Protein AF-A0A3G6YJW6-F1 (afdb_monomer_lite)

pLDDT: mean 75.89, std 17.02, range [44.5, 97.06]

Organism: Acinetobacter pittii (NCBI:txid48296)

Structure (mmCIF, N/CA/C/O backbone):
data_AF-A0A3G6YJW6-F1
#
_entry.id   AF-A0A3G6YJW6-F1
#
loop_
_atom_site.group_PDB
_atom_site.id
_atom_site.type_symbol
_atom_site.label_atom_id
_atom_site.label_alt_id
_atom_site.label_comp_id
_atom_site.label_asym_id
_atom_site.label_entity_id
_atom_site.label_seq_id
_atom_site.pdbx_PDB_ins_code
_atom_site.Cartn_x
_atom_site.Cartn_y
_atom_site.Cartn_z
_atom_site.occupancy
_atom_site.B_iso_or_equiv
_atom_site.auth_seq_id
_atom_site.auth_comp_id
_atom_site.auth_asym_id
_atom_site.auth_atom_id
_atom_site.pdbx_PDB_model_num
ATOM 1 N N . MET A 1 1 ? -39.321 -7.193 75.229 1.00 44.50 1 MET A N 1
ATOM 2 C CA . MET A 1 1 ? -39.082 -7.477 73.798 1.00 44.50 1 MET A CA 1
ATOM 3 C C . MET A 1 1 ? -37.662 -7.029 73.478 1.00 44.50 1 MET A C 1
ATOM 5 O O . MET A 1 1 ? -37.412 -5.836 73.408 1.00 44.50 1 MET A O 1
ATOM 9 N N . SER A 1 2 ? -36.712 -7.964 73.453 1.00 46.03 2 SER A N 1
ATOM 10 C CA . SER A 1 2 ? -35.284 -7.707 73.219 1.00 46.03 2 SER A CA 1
ATOM 11 C C . SER A 1 2 ? -34.993 -7.721 71.720 1.00 46.03 2 SER A C 1
ATOM 13 O O . SER A 1 2 ? -35.229 -8.730 71.058 1.00 46.03 2 SER A O 1
ATOM 15 N N . VAL A 1 3 ? -34.510 -6.601 71.187 1.00 55.34 3 VAL A N 1
ATOM 16 C CA . VAL A 1 3 ? -34.155 -6.445 69.770 1.00 55.34 3 VAL A CA 1
ATOM 17 C C . VAL A 1 3 ? -32.849 -7.200 69.498 1.00 55.34 3 VAL A C 1
ATOM 19 O O . VAL A 1 3 ? -31.817 -6.881 70.084 1.00 55.34 3 VAL A O 1
ATOM 22 N N . MET A 1 4 ? -32.900 -8.216 68.634 1.00 62.00 4 MET A N 1
ATOM 23 C CA . MET A 1 4 ? -31.716 -8.886 68.081 1.00 62.00 4 MET A CA 1
ATOM 24 C C . MET A 1 4 ? -31.059 -7.989 67.016 1.00 62.00 4 MET A C 1
ATOM 26 O O . MET A 1 4 ? -31.781 -7.440 66.182 1.00 62.00 4 MET A O 1
ATOM 30 N N . PRO A 1 5 ? -29.723 -7.843 66.987 1.00 54.84 5 PRO A N 1
ATOM 31 C CA . PRO A 1 5 ? -29.039 -7.192 65.878 1.00 54.84 5 PRO A CA 1
ATOM 32 C C . PRO A 1 5 ? -28.892 -8.163 64.695 1.00 54.84 5 PRO A C 1
ATOM 34 O O . PRO A 1 5 ? -28.384 -9.272 64.849 1.00 54.84 5 PRO A O 1
ATOM 37 N N . ASP A 1 6 ? -29.331 -7.730 63.513 1.00 53.41 6 ASP A N 1
ATOM 38 C CA . ASP A 1 6 ? -29.153 -8.437 62.240 1.00 53.41 6 ASP A CA 1
ATOM 39 C C . ASP A 1 6 ? -27.668 -8.432 61.830 1.00 53.41 6 ASP A C 1
ATOM 41 O O . ASP A 1 6 ? -27.065 -7.381 61.597 1.00 53.41 6 ASP A O 1
ATOM 45 N N . SER A 1 7 ? -27.062 -9.619 61.787 1.00 54.94 7 SER A N 1
ATOM 46 C CA . SER A 1 7 ? -25.638 -9.844 61.523 1.00 54.94 7 SER A CA 1
ATOM 47 C C . SER A 1 7 ? -25.376 -10.509 60.166 1.00 54.94 7 SER A C 1
ATOM 49 O O . SER A 1 7 ? -24.466 -11.325 60.032 1.00 54.94 7 SER A O 1
ATOM 51 N N . SER A 1 8 ? -26.124 -10.135 59.126 1.00 51.22 8 SER A N 1
ATOM 52 C CA . SER A 1 8 ? -25.979 -10.697 57.776 1.00 51.22 8 SER A CA 1
ATOM 53 C C . SER A 1 8 ? -25.440 -9.704 56.730 1.00 51.22 8 SER A C 1
ATOM 55 O O . SER A 1 8 ? -25.990 -9.542 55.644 1.00 51.22 8 SER A O 1
ATOM 57 N N . ARG A 1 9 ? -24.298 -9.051 57.002 1.00 47.25 9 ARG A N 1
ATOM 58 C CA . ARG A 1 9 ? -23.512 -8.403 55.931 1.00 47.25 9 ARG A CA 1
ATOM 59 C C . ARG A 1 9 ? -22.482 -9.401 55.393 1.00 47.25 9 ARG A C 1
ATOM 61 O O . ARG A 1 9 ? -21.596 -9.783 56.159 1.00 47.25 9 ARG A O 1
ATOM 68 N N . PRO A 1 10 ? -22.543 -9.822 54.117 1.00 46.69 10 PRO A N 1
ATOM 69 C CA . PRO A 1 10 ? -21.497 -10.661 53.550 1.00 46.69 10 PRO A CA 1
ATOM 70 C C . PRO A 1 10 ? -20.162 -9.908 53.614 1.00 46.69 10 PRO A C 1
ATOM 72 O O . PRO A 1 10 ? -20.019 -8.813 53.068 1.00 46.69 10 PRO A O 1
ATOM 75 N N . GLN A 1 11 ? -19.196 -10.490 54.325 1.00 53.59 11 GLN A N 1
ATOM 76 C CA . GLN A 1 11 ? -17.816 -10.021 54.371 1.00 53.59 11 GLN A CA 1
ATOM 77 C C . GLN A 1 11 ? -17.258 -10.044 52.944 1.00 53.59 11 GLN A C 1
ATOM 79 O O . GLN A 1 11 ? -17.019 -11.110 52.378 1.00 53.59 11 GLN A O 1
ATOM 84 N N . GLN A 1 12 ? -17.079 -8.868 52.339 1.00 50.78 12 GLN A N 1
ATOM 85 C CA . GLN A 1 12 ? -16.341 -8.738 51.087 1.00 50.78 12 GLN A CA 1
ATOM 86 C C . GLN A 1 12 ? -14.920 -9.247 51.322 1.00 50.78 12 GLN A C 1
ATOM 88 O O . GLN A 1 12 ? -14.143 -8.642 52.061 1.00 50.78 12 GLN A O 1
ATOM 93 N N . ALA A 1 13 ? -14.605 -10.390 50.711 1.00 46.00 13 ALA A N 1
ATOM 94 C CA . ALA A 1 13 ? -13.265 -10.943 50.707 1.00 46.00 13 ALA A CA 1
ATOM 95 C C . ALA A 1 13 ? -12.284 -9.857 50.230 1.00 46.00 13 ALA A C 1
ATOM 97 O O . ALA A 1 13 ? -12.548 -9.220 49.203 1.00 46.00 13 ALA A O 1
ATOM 98 N N . PRO A 1 14 ? -11.168 -9.615 50.941 1.00 50.38 14 PRO A N 1
ATOM 99 C CA . PRO A 1 14 ? -10.191 -8.636 50.504 1.00 50.38 14 PRO A CA 1
ATOM 100 C C . PRO A 1 14 ? -9.653 -9.093 49.149 1.00 50.38 14 PRO A C 1
ATOM 102 O O . PRO A 1 14 ? -8.955 -10.105 49.056 1.00 50.38 14 PRO A O 1
ATOM 105 N N . GLN A 1 15 ? -10.008 -8.374 48.081 1.00 59.12 15 GLN A N 1
ATOM 106 C CA . GLN A 1 15 ? -9.422 -8.611 46.770 1.00 59.12 15 GLN A CA 1
ATOM 107 C C . GLN A 1 15 ? -7.922 -8.358 46.886 1.00 59.12 15 GLN A C 1
ATOM 109 O O . GLN A 1 15 ? -7.455 -7.219 46.939 1.00 59.12 15 GLN A O 1
ATOM 114 N N . ARG A 1 16 ? -7.152 -9.443 46.959 1.00 52.16 16 ARG A N 1
ATOM 115 C CA . ARG A 1 16 ? -5.697 -9.408 46.909 1.00 52.16 16 ARG A CA 1
ATOM 116 C C . ARG A 1 16 ? -5.302 -8.999 45.496 1.00 52.16 16 ARG A C 1
ATOM 118 O O . ARG A 1 16 ? -5.101 -9.837 44.623 1.00 52.16 16 ARG A O 1
ATOM 125 N N . VAL A 1 17 ? -5.213 -7.691 45.275 1.00 53.44 17 VAL A N 1
ATOM 126 C CA . VAL A 1 17 ? -4.623 -7.113 44.070 1.00 53.44 17 VAL A CA 1
ATOM 127 C C . VAL A 1 17 ? -3.156 -7.532 44.057 1.00 53.44 17 VAL A C 1
ATOM 129 O O . VAL A 1 17 ? -2.327 -6.999 44.795 1.00 53.44 17 VAL A O 1
ATOM 132 N N . ILE A 1 18 ? -2.847 -8.551 43.259 1.00 50.69 18 ILE A N 1
ATOM 133 C CA . ILE A 1 18 ? -1.485 -9.023 43.023 1.00 50.69 18 ILE A CA 1
ATOM 134 C C . ILE A 1 18 ? -0.728 -7.857 42.372 1.00 50.69 18 ILE A C 1
ATOM 136 O O . ILE A 1 18 ? -0.975 -7.502 41.219 1.00 50.69 18 ILE A O 1
ATOM 140 N N . LYS A 1 19 ? 0.163 -7.218 43.139 1.00 49.41 19 LYS A N 1
ATOM 141 C CA . LYS A 1 19 ? 0.900 -6.005 42.739 1.00 49.41 19 LYS A CA 1
ATOM 142 C C . LYS A 1 19 ? 1.854 -6.203 41.554 1.00 49.41 19 LYS A C 1
ATOM 144 O O . LYS A 1 19 ? 2.361 -5.220 41.036 1.00 49.41 19 LYS A O 1
ATOM 149 N N . THR A 1 20 ? 2.037 -7.423 41.057 1.00 49.53 20 THR A N 1
ATOM 150 C CA . THR A 1 20 ? 2.885 -7.703 39.888 1.00 49.53 20 THR A CA 1
ATOM 151 C C . THR A 1 20 ? 2.304 -7.157 38.577 1.00 49.53 20 THR A C 1
ATOM 153 O O . THR A 1 20 ? 3.037 -6.975 37.615 1.00 49.53 20 THR A O 1
ATOM 156 N N . ARG A 1 21 ? 1.003 -6.824 38.520 1.00 52.44 21 ARG A N 1
ATOM 157 C CA . ARG A 1 21 ? 0.386 -6.214 37.324 1.00 52.44 21 ARG A CA 1
ATOM 158 C C . ARG A 1 21 ? 0.504 -4.684 37.258 1.00 52.44 21 ARG A C 1
ATOM 160 O O . ARG A 1 21 ? -0.003 -4.096 36.310 1.00 52.44 21 ARG A O 1
ATOM 167 N N . ARG A 1 22 ? 1.118 -4.036 38.259 1.00 50.81 22 ARG A N 1
ATOM 168 C CA . ARG A 1 22 ? 1.149 -2.564 38.388 1.00 50.81 22 ARG A CA 1
ATOM 169 C C . ARG A 1 22 ? 2.484 -1.916 38.011 1.00 50.81 22 ARG A C 1
ATOM 171 O O . ARG A 1 22 ? 2.497 -0.720 37.756 1.00 50.81 22 ARG A O 1
ATOM 178 N N . GLU A 1 23 ? 3.572 -2.676 37.908 1.00 48.72 23 GLU A N 1
ATOM 179 C CA . GLU A 1 23 ? 4.896 -2.121 37.570 1.00 48.72 23 GLU A CA 1
ATOM 180 C C . GLU A 1 23 ? 5.152 -1.990 36.060 1.00 48.72 23 GLU A C 1
ATOM 182 O O . GLU A 1 23 ? 6.037 -1.247 35.654 1.00 48.72 23 GLU A O 1
ATOM 187 N N . TYR A 1 24 ? 4.310 -2.589 35.212 1.00 49.78 24 TYR A N 1
ATOM 188 C CA . TYR A 1 24 ? 4.303 -2.296 33.770 1.00 49.78 24 TYR A CA 1
ATOM 189 C C . TYR A 1 24 ? 3.572 -0.980 33.433 1.00 49.78 24 TYR A C 1
ATOM 191 O O . TYR A 1 24 ? 3.652 -0.471 32.322 1.00 49.78 24 TYR A O 1
ATOM 199 N N . ASN A 1 25 ? 2.844 -0.421 34.405 1.00 53.78 25 ASN A N 1
ATOM 200 C CA . ASN A 1 25 ? 1.864 0.641 34.192 1.00 53.78 25 ASN A CA 1
ATOM 201 C C . ASN A 1 25 ? 2.425 2.060 34.362 1.00 53.78 25 ASN A C 1
ATOM 203 O O . ASN A 1 25 ? 1.661 3.008 34.255 1.00 53.78 25 ASN A O 1
ATOM 207 N N . ILE A 1 26 ? 3.713 2.226 34.673 1.00 54.09 26 ILE A N 1
ATOM 208 C CA . ILE A 1 26 ? 4.288 3.549 34.988 1.00 54.09 26 ILE A CA 1
ATOM 209 C C . ILE A 1 26 ? 4.956 4.180 33.754 1.00 54.09 26 ILE A C 1
ATOM 211 O O . ILE A 1 26 ? 4.941 5.393 33.611 1.00 54.09 26 ILE A O 1
ATOM 215 N N . TRP A 1 27 ? 5.438 3.370 32.805 1.00 49.31 27 TRP A N 1
ATOM 216 C CA . TRP A 1 27 ? 5.969 3.850 31.518 1.00 49.31 27 TRP A CA 1
ATOM 217 C C . TRP A 1 27 ? 4.892 4.046 30.435 1.00 49.31 27 TRP A C 1
ATOM 219 O O . TRP A 1 27 ? 5.184 4.584 29.375 1.00 49.31 27 TRP A O 1
ATOM 229 N N . VAL A 1 28 ? 3.657 3.604 30.702 1.00 52.34 28 VAL A N 1
ATOM 230 C CA . VAL A 1 28 ? 2.500 3.638 29.778 1.00 52.34 28 VAL A CA 1
ATOM 231 C C . VAL A 1 28 ? 1.429 4.640 30.249 1.00 52.34 28 VAL A C 1
ATOM 233 O O . VAL A 1 28 ? 0.395 4.801 29.619 1.00 52.34 28 VAL A O 1
ATOM 236 N N . ALA A 1 29 ? 1.651 5.337 31.366 1.00 48.03 29 ALA A N 1
ATOM 237 C CA . ALA A 1 29 ? 0.642 6.191 31.995 1.00 48.03 29 ALA A CA 1
ATOM 238 C C . ALA A 1 29 ? 0.876 7.691 31.770 1.00 48.03 29 ALA A C 1
ATOM 240 O O . ALA A 1 29 ? 0.790 8.468 32.717 1.00 48.03 29 ALA A O 1
ATOM 241 N N . ASP A 1 30 ? 1.110 8.096 30.520 1.00 51.25 30 ASP A N 1
ATOM 242 C CA . ASP A 1 30 ? 0.781 9.463 30.098 1.00 51.25 30 ASP A CA 1
ATOM 243 C C . ASP A 1 30 ? 0.217 9.476 28.665 1.00 51.25 30 ASP A C 1
ATOM 245 O O . ASP A 1 30 ? 0.833 9.904 27.692 1.00 51.25 30 ASP A O 1
ATOM 249 N N . GLU A 1 31 ? -0.983 8.909 28.538 1.00 52.81 31 GLU A N 1
ATOM 250 C CA . GLU A 1 31 ? -1.785 8.817 27.313 1.00 52.81 31 GLU A CA 1
ATOM 251 C C . GLU A 1 31 ? -2.645 10.087 27.202 1.00 52.81 31 GLU A C 1
ATOM 253 O O . GLU A 1 31 ? -3.855 10.101 27.460 1.00 52.81 31 GLU A O 1
ATOM 258 N N . SER A 1 32 ? -1.963 11.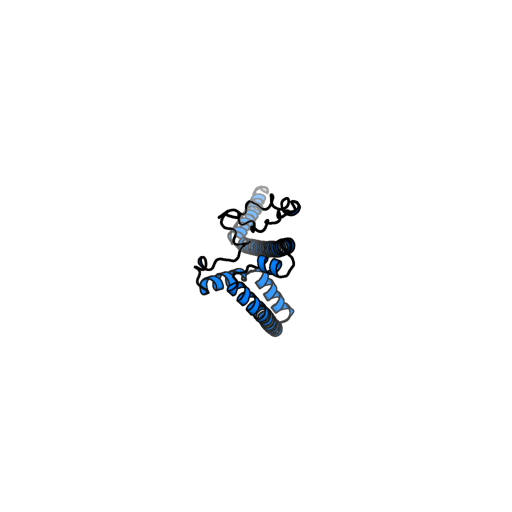212 26.975 1.00 49.50 32 SER A N 1
ATOM 259 C CA . SER A 1 32 ? -2.554 12.546 27.058 1.00 49.50 32 SER A CA 1
ATOM 260 C C . SER A 1 32 ? -3.626 12.796 25.978 1.00 49.50 32 SER A C 1
ATOM 262 O O . SER A 1 32 ? -3.372 12.970 24.792 1.00 49.50 32 SER A O 1
ATOM 264 N N . ILE A 1 33 ? -4.869 12.824 26.462 1.00 50.34 33 ILE A N 1
ATOM 265 C CA . ILE A 1 33 ? -6.030 13.641 26.063 1.00 50.34 33 ILE A C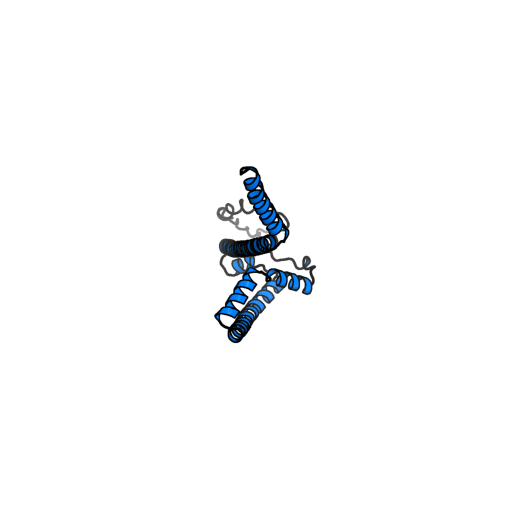A 1
ATOM 266 C C . ILE A 1 33 ? -6.662 13.457 24.663 1.00 50.34 33 ILE A C 1
ATOM 268 O O . ILE A 1 33 ? -7.852 13.738 24.581 1.00 50.34 33 ILE A O 1
ATOM 272 N N . GLU A 1 34 ? -6.026 12.907 23.620 1.00 51.72 34 GLU A N 1
ATOM 273 C CA . GLU A 1 34 ? -6.708 12.615 22.324 1.00 51.72 34 GLU A CA 1
ATOM 274 C C . GLU A 1 34 ? -6.139 11.406 21.545 1.00 51.72 34 GLU A C 1
ATOM 276 O O . GLU A 1 34 ? -6.128 11.388 20.314 1.00 51.72 34 GLU A O 1
ATOM 281 N N . ASP A 1 35 ? -5.657 10.368 22.231 1.00 57.53 35 ASP A N 1
ATOM 282 C CA . ASP A 1 35 ? -5.052 9.222 21.541 1.00 57.53 35 ASP A CA 1
ATOM 283 C C . ASP A 1 35 ? -6.104 8.281 20.906 1.00 57.53 35 ASP A C 1
ATOM 285 O O . ASP A 1 35 ? -6.603 7.328 21.517 1.00 57.53 35 ASP A O 1
ATOM 289 N N . TYR A 1 36 ? -6.478 8.580 19.657 1.00 53.53 36 TYR A N 1
ATOM 290 C CA . TYR A 1 36 ? -7.347 7.739 18.824 1.00 53.53 36 TYR A CA 1
ATOM 291 C C . TYR A 1 36 ? -6.615 6.554 18.176 1.00 53.53 36 TYR A C 1
ATOM 293 O O . TYR A 1 36 ? -7.278 5.727 17.556 1.00 53.53 36 TYR A O 1
ATOM 301 N N . ALA A 1 37 ? -5.291 6.430 18.329 1.00 54.31 37 ALA A N 1
ATOM 302 C CA . ALA A 1 37 ? -4.545 5.267 17.838 1.00 54.31 37 ALA A CA 1
ATOM 303 C C . ALA A 1 37 ? -4.700 4.054 18.777 1.00 54.31 37 ALA A C 1
ATOM 305 O O . ALA A 1 37 ? -4.563 2.900 18.369 1.00 54.31 37 ALA A O 1
ATOM 306 N N . LEU A 1 38 ? -5.035 4.295 20.052 1.00 55.41 38 LEU A N 1
ATOM 307 C CA . LEU A 1 38 ? -5.197 3.253 21.074 1.00 55.41 38 LEU A CA 1
ATOM 308 C C . LEU A 1 38 ? -6.658 2.986 21.476 1.00 55.41 38 LEU A C 1
ATOM 310 O O . LEU A 1 38 ? -6.923 2.026 22.208 1.00 55.41 38 LEU A O 1
ATOM 314 N N . ARG A 1 39 ? -7.620 3.780 20.984 1.00 62.97 39 ARG A N 1
ATOM 315 C CA . ARG A 1 39 ? -9.055 3.699 21.322 1.00 62.97 39 ARG A CA 1
ATOM 316 C C . ARG A 1 39 ? -9.928 3.585 20.071 1.00 62.97 39 ARG A C 1
ATOM 318 O O . ARG A 1 39 ? -9.525 3.971 18.985 1.00 62.97 39 ARG A O 1
ATOM 325 N N . TYR A 1 40 ? -11.149 3.072 20.229 1.00 59.47 40 TYR A N 1
ATOM 326 C CA . TYR A 1 40 ? -12.142 3.059 19.150 1.00 59.47 40 TYR A CA 1
ATOM 327 C C . TYR A 1 40 ? -12.417 4.487 18.660 1.00 59.47 40 TYR A C 1
ATOM 329 O O . TYR A 1 40 ? -12.637 5.383 19.481 1.00 59.47 40 TYR A O 1
ATOM 337 N N . ALA A 1 41 ? -12.442 4.701 17.343 1.00 61.28 41 ALA A N 1
ATOM 338 C CA . ALA A 1 41 ? -12.710 6.024 16.787 1.00 61.28 41 ALA A CA 1
ATOM 339 C C . ALA A 1 41 ? -14.155 6.452 17.132 1.00 61.28 41 ALA A C 1
ATOM 341 O O . ALA A 1 41 ? -15.108 5.743 16.792 1.00 61.28 41 ALA A O 1
ATOM 342 N N . PRO A 1 42 ? -14.378 7.579 17.832 1.00 57.94 42 PRO A N 1
ATOM 343 C CA . PRO A 1 42 ? -15.726 7.984 18.199 1.00 57.94 42 PRO A CA 1
ATOM 344 C C . PRO A 1 42 ? -16.519 8.402 16.959 1.00 57.94 42 PRO A C 1
ATOM 346 O O . PRO A 1 42 ? -16.046 9.129 16.089 1.00 57.94 42 PRO A O 1
ATOM 349 N N . THR A 1 43 ? -17.783 8.000 16.892 1.00 61.50 43 THR A N 1
ATOM 350 C CA . THR A 1 43 ? -18.674 8.336 15.771 1.00 61.50 43 THR A CA 1
ATOM 351 C C . THR A 1 43 ? -18.905 9.845 15.607 1.00 61.50 43 THR A C 1
ATOM 353 O O . THR A 1 43 ? -19.239 10.293 14.511 1.00 61.50 43 THR A O 1
ATOM 356 N N . SER A 1 44 ? -18.676 10.648 16.653 1.00 63.31 44 SER A N 1
ATOM 357 C CA . SER A 1 44 ? -18.845 12.109 16.655 1.00 63.31 44 SER A CA 1
ATOM 358 C C . SER A 1 44 ? -17.782 12.886 15.863 1.00 63.31 44 SER A C 1
ATOM 360 O O . SER A 1 44 ? -18.025 14.043 15.516 1.00 63.31 44 SER A O 1
ATOM 362 N N . VAL A 1 45 ? -16.627 12.286 15.533 1.00 63.97 45 VAL A N 1
ATOM 363 C CA . VAL A 1 45 ? -15.560 12.961 14.760 1.00 63.97 45 VAL A CA 1
ATOM 364 C C . VAL A 1 45 ? -15.659 12.741 13.245 1.00 63.97 45 VAL A C 1
ATOM 366 O O . VAL A 1 45 ? -14.879 13.320 12.485 1.00 63.97 45 VAL A O 1
ATOM 369 N N . ARG A 1 46 ? -16.648 11.972 12.762 1.00 68.06 46 ARG A N 1
ATOM 370 C CA . ARG A 1 46 ? -16.854 11.702 11.328 1.00 68.06 46 ARG A CA 1
ATOM 371 C C . ARG A 1 46 ? -17.500 12.897 10.615 1.00 68.06 46 ARG A C 1
ATOM 373 O O . ARG A 1 46 ? -18.681 12.890 10.289 1.00 68.06 46 ARG A O 1
ATOM 380 N N . LYS A 1 47 ? -16.699 13.935 10.376 1.00 77.50 47 LYS A N 1
ATOM 381 C CA . LYS A 1 47 ? -17.118 15.190 9.721 1.00 77.50 47 LYS A CA 1
ATOM 382 C C . LYS A 1 47 ? -16.925 15.187 8.200 1.00 77.50 47 LYS A C 1
ATOM 384 O O . LYS A 1 47 ? -17.485 16.029 7.508 1.00 77.50 47 LYS A O 1
ATOM 389 N N . TRP A 1 48 ? -16.120 14.260 7.684 1.00 79.81 48 TRP A N 1
ATOM 390 C CA . TRP A 1 48 ? -15.694 14.241 6.287 1.00 79.81 48 TRP A CA 1
ATOM 391 C C . TRP A 1 48 ? -16.643 13.414 5.419 1.00 79.81 48 TRP A C 1
ATOM 393 O O . TRP A 1 48 ? -17.048 12.310 5.795 1.00 79.81 48 TRP A O 1
ATOM 403 N N . SER A 1 49 ? -16.989 13.950 4.246 1.00 85.44 49 SER A N 1
ATOM 404 C CA . SER A 1 49 ? -17.837 13.249 3.281 1.00 85.44 49 SER A CA 1
ATOM 405 C C . SER A 1 49 ? -17.133 11.990 2.748 1.00 85.44 49 SER A C 1
ATOM 407 O O . SER A 1 49 ? -15.904 11.998 2.618 1.00 85.44 49 SER A O 1
ATOM 409 N N . PRO A 1 50 ? -17.872 10.924 2.381 1.00 86.12 50 PRO A N 1
ATOM 410 C CA . PRO A 1 50 ? -17.276 9.736 1.768 1.00 86.12 50 PRO A CA 1
ATOM 411 C C . PRO A 1 50 ? -16.428 10.073 0.539 1.00 86.12 50 PRO A C 1
ATOM 413 O O . PRO A 1 50 ? -15.355 9.512 0.366 1.00 86.12 50 PRO A O 1
ATOM 416 N N . TRP A 1 51 ? -16.862 11.054 -0.256 1.00 87.12 51 TRP A N 1
ATOM 417 C CA . TRP A 1 51 ? -16.140 11.518 -1.437 1.00 87.12 51 TRP A CA 1
ATOM 418 C C . TRP A 1 51 ? -14.757 12.082 -1.105 1.00 87.12 51 TRP A C 1
ATOM 420 O O . TRP A 1 51 ? -13.773 11.756 -1.765 1.00 87.12 51 TRP A O 1
ATOM 430 N N . THR A 1 52 ? -14.659 12.897 -0.052 1.00 89.88 52 THR A N 1
ATOM 431 C CA . THR A 1 52 ? -13.371 13.450 0.375 1.00 89.88 52 THR A CA 1
ATOM 432 C C . THR A 1 52 ? -12.437 12.350 0.869 1.00 89.88 52 THR A C 1
ATOM 434 O O . THR A 1 52 ? -11.270 12.342 0.500 1.00 89.88 52 THR A O 1
ATOM 437 N N . VAL A 1 53 ? -12.959 11.388 1.635 1.00 88.94 53 VAL A N 1
ATOM 438 C CA . VAL A 1 53 ? -12.179 10.234 2.110 1.00 88.94 53 VAL A CA 1
ATOM 439 C C . VAL A 1 53 ? -11.673 9.394 0.936 1.00 88.94 53 VAL A C 1
ATOM 441 O O . VAL A 1 53 ? -10.503 9.021 0.914 1.00 88.94 53 VAL A O 1
ATOM 444 N N . THR A 1 54 ? -12.516 9.140 -0.067 1.00 89.81 54 THR A N 1
ATOM 445 C CA . THR A 1 54 ? -12.127 8.402 -1.275 1.00 89.81 54 THR A CA 1
ATOM 446 C C . THR A 1 54 ? -11.054 9.138 -2.074 1.00 89.81 54 THR A C 1
ATOM 448 O O . THR A 1 54 ? -10.075 8.512 -2.461 1.00 89.81 54 THR A O 1
ATOM 451 N N . ASN A 1 55 ? -11.180 10.452 -2.281 1.00 92.19 55 ASN A N 1
ATOM 452 C CA . ASN A 1 55 ? -10.163 11.224 -3.004 1.00 92.19 55 ASN A CA 1
ATOM 453 C C . ASN A 1 55 ? -8.820 11.244 -2.269 1.00 92.19 55 ASN A C 1
ATOM 455 O O . ASN A 1 55 ? -7.780 11.092 -2.906 1.00 92.19 55 ASN A O 1
ATOM 459 N N . THR A 1 56 ? -8.830 11.370 -0.939 1.00 91.50 56 THR A N 1
ATOM 460 C CA . THR A 1 56 ? -7.607 11.253 -0.136 1.00 91.50 56 THR A CA 1
ATOM 461 C C . THR A 1 56 ? -6.996 9.862 -0.282 1.00 91.50 56 THR A C 1
ATOM 463 O O . THR A 1 56 ? -5.805 9.757 -0.552 1.00 91.50 56 THR A O 1
ATOM 466 N N . ALA A 1 57 ? -7.802 8.801 -0.186 1.00 89.75 57 ALA A N 1
ATOM 467 C CA . ALA A 1 57 ? -7.325 7.431 -0.352 1.00 89.75 57 ALA A CA 1
ATOM 468 C C . ALA A 1 57 ? -6.724 7.189 -1.749 1.00 89.75 57 ALA A C 1
ATOM 470 O O . ALA A 1 57 ? -5.638 6.630 -1.859 1.00 89.75 57 ALA A O 1
ATOM 471 N N . ILE A 1 58 ? -7.374 7.663 -2.817 1.00 90.38 58 ILE A N 1
ATOM 472 C CA . ILE A 1 58 ? -6.842 7.563 -4.185 1.00 90.38 58 ILE A CA 1
ATOM 473 C C . ILE A 1 58 ? -5.517 8.324 -4.295 1.00 90.38 58 ILE A C 1
ATOM 475 O O . ILE A 1 58 ? -4.542 7.778 -4.802 1.00 90.38 58 ILE A O 1
ATOM 479 N N . SER A 1 59 ? -5.449 9.546 -3.759 1.00 87.62 59 SER A N 1
ATOM 480 C CA . SER A 1 59 ? -4.217 10.341 -3.766 1.00 87.62 59 SER A CA 1
ATOM 481 C C . SER A 1 59 ? -3.072 9.652 -3.027 1.00 87.62 59 SER A C 1
ATOM 483 O O . SER A 1 59 ? -1.931 9.782 -3.453 1.00 87.62 59 SER A O 1
ATOM 485 N N . THR A 1 60 ? -3.354 8.920 -1.945 1.00 87.00 60 THR A N 1
ATOM 486 C CA . THR A 1 60 ? -2.323 8.184 -1.198 1.00 87.00 60 THR A CA 1
ATOM 487 C C . THR A 1 60 ? -1.800 6.946 -1.915 1.00 87.00 60 THR A C 1
ATOM 489 O O . THR A 1 60 ? -0.820 6.385 -1.452 1.00 87.00 60 THR A O 1
ATOM 492 N N . VAL A 1 61 ? -2.425 6.494 -3.006 1.00 88.25 61 VAL A N 1
ATOM 493 C CA . VAL A 1 61 ? -1.958 5.335 -3.795 1.00 88.25 61 VAL A CA 1
ATOM 494 C C . VAL A 1 61 ? -1.206 5.780 -5.063 1.00 88.25 61 VAL A C 1
ATOM 496 O O . VAL A 1 61 ? -0.489 4.986 -5.669 1.00 88.25 61 VAL A O 1
ATOM 499 N N . SER A 1 62 ? -1.310 7.055 -5.446 1.00 90.12 62 SER A N 1
ATOM 500 C CA . SER A 1 62 ? -0.633 7.635 -6.611 1.00 90.12 62 SER A CA 1
ATOM 501 C C . SER A 1 62 ? 0.844 7.950 -6.324 1.00 90.12 62 SER A C 1
ATOM 503 O O . SER A 1 62 ? 1.155 9.023 -5.813 1.00 90.12 62 SER A O 1
ATOM 505 N N . PHE A 1 63 ? 1.757 7.044 -6.690 1.00 89.94 63 PHE A N 1
ATOM 506 C CA . PHE A 1 63 ? 3.215 7.212 -6.545 1.00 89.94 63 PHE A CA 1
ATOM 507 C C . PHE A 1 63 ? 3.952 7.014 -7.877 1.00 89.94 63 PHE A C 1
ATOM 509 O O . PHE A 1 63 ? 3.671 6.043 -8.588 1.00 89.94 63 PHE A O 1
ATOM 516 N N . LEU A 1 64 ? 4.952 7.855 -8.181 1.00 91.31 64 LEU A N 1
ATOM 517 C CA . LEU A 1 64 ? 5.795 7.705 -9.380 1.00 91.31 64 LEU A CA 1
ATOM 518 C C . LEU A 1 64 ? 6.538 6.370 -9.379 1.00 91.31 64 LEU A C 1
ATOM 520 O O . LEU A 1 64 ? 6.676 5.737 -10.426 1.00 91.31 64 LEU A O 1
ATOM 524 N N . ALA A 1 65 ? 6.984 5.913 -8.208 1.00 90.81 65 ALA A N 1
ATOM 525 C CA . ALA A 1 65 ? 7.637 4.615 -8.070 1.00 90.81 65 ALA A CA 1
ATOM 526 C C . ALA A 1 65 ? 6.746 3.450 -8.539 1.00 90.81 65 ALA A C 1
ATOM 528 O O . ALA A 1 65 ? 7.209 2.563 -9.259 1.00 90.81 65 ALA A O 1
ATOM 529 N N . MET A 1 66 ? 5.460 3.464 -8.174 1.00 89.12 66 MET A N 1
ATOM 530 C CA . MET A 1 66 ? 4.512 2.417 -8.571 1.00 89.12 66 MET A CA 1
ATOM 531 C C . MET A 1 66 ? 4.164 2.496 -10.058 1.00 89.12 66 MET A C 1
ATOM 533 O O . MET A 1 66 ? 4.071 1.458 -10.712 1.00 89.12 66 MET A O 1
ATOM 537 N N . GLU A 1 67 ? 4.046 3.706 -10.608 1.00 90.50 67 GLU A N 1
ATOM 538 C CA . GLU A 1 67 ? 3.847 3.916 -12.046 1.00 90.50 67 GLU A CA 1
ATOM 539 C C . GLU A 1 67 ? 5.036 3.378 -12.856 1.00 90.50 67 GLU A C 1
ATOM 541 O O . GLU A 1 67 ? 4.853 2.661 -13.839 1.00 90.50 67 GLU A O 1
ATOM 546 N N . ALA A 1 68 ? 6.268 3.640 -12.405 1.00 91.88 68 ALA A N 1
ATOM 547 C CA . ALA A 1 68 ? 7.477 3.127 -13.044 1.00 91.88 68 ALA A CA 1
ATOM 548 C C . ALA A 1 68 ? 7.515 1.590 -13.041 1.00 91.88 68 ALA A C 1
ATOM 550 O O . ALA A 1 68 ? 7.787 0.975 -14.073 1.00 91.88 68 ALA A O 1
ATOM 551 N N . ILE A 1 69 ? 7.182 0.951 -11.914 1.00 90.56 69 ILE A N 1
ATOM 552 C CA . ILE A 1 69 ? 7.085 -0.515 -11.832 1.00 90.56 69 ILE A CA 1
ATOM 553 C C . ILE A 1 69 ? 5.997 -1.034 -12.784 1.00 90.56 69 ILE A C 1
ATOM 555 O O . ILE A 1 69 ? 6.251 -1.969 -13.548 1.00 90.56 69 ILE A O 1
ATOM 559 N N . GLY A 1 70 ? 4.822 -0.401 -12.813 1.00 90.62 70 GLY A N 1
ATOM 560 C CA . GLY A 1 70 ? 3.745 -0.741 -13.745 1.00 90.62 70 GLY A CA 1
ATOM 561 C C . GLY A 1 70 ? 4.194 -0.665 -15.207 1.00 90.62 70 GLY A C 1
ATOM 562 O O . GLY A 1 70 ? 4.023 -1.626 -15.961 1.00 90.62 70 GLY A O 1
ATOM 563 N N . ALA A 1 71 ? 4.869 0.419 -15.593 1.00 91.50 71 ALA A N 1
ATOM 564 C CA . ALA A 1 71 ? 5.415 0.596 -16.936 1.00 91.50 71 ALA A CA 1
ATOM 565 C C . ALA A 1 71 ? 6.436 -0.495 -17.301 1.00 91.50 71 ALA A C 1
ATOM 567 O O . ALA A 1 71 ? 6.395 -1.038 -18.409 1.00 91.50 71 ALA A O 1
ATOM 568 N N . THR A 1 72 ? 7.314 -0.885 -16.368 1.00 92.44 72 THR A N 1
ATOM 569 C CA . THR A 1 72 ? 8.258 -1.993 -16.608 1.00 92.44 72 THR A CA 1
ATOM 570 C C . THR A 1 72 ? 7.550 -3.332 -16.806 1.00 92.44 72 THR A C 1
ATOM 572 O O . THR A 1 72 ? 7.984 -4.130 -17.639 1.00 92.44 72 THR A O 1
ATOM 575 N N . MET A 1 73 ? 6.436 -3.572 -16.108 1.00 92.12 73 MET A N 1
ATOM 576 C CA . MET A 1 73 ? 5.633 -4.784 -16.268 1.00 92.12 73 MET A CA 1
ATOM 577 C C . MET A 1 73 ? 4.962 -4.834 -17.647 1.00 92.12 73 MET A C 1
ATOM 579 O O . MET A 1 73 ? 4.988 -5.878 -18.302 1.00 92.12 73 MET A O 1
ATOM 583 N N . LEU A 1 74 ? 4.437 -3.701 -18.127 1.00 93.94 74 LEU A N 1
ATOM 584 C CA . LEU A 1 74 ? 3.900 -3.575 -19.486 1.00 93.94 74 LEU A CA 1
ATOM 585 C C . LEU A 1 74 ? 4.976 -3.845 -20.548 1.00 93.94 74 LEU A C 1
ATOM 587 O O . LEU A 1 74 ? 4.698 -4.533 -21.532 1.00 93.94 74 LEU A O 1
ATOM 591 N N . TRP A 1 75 ? 6.194 -3.331 -20.342 1.00 93.69 75 TRP A N 1
ATOM 592 C CA . TRP A 1 75 ? 7.315 -3.508 -21.269 1.00 93.69 75 TRP A CA 1
ATOM 593 C C . TRP A 1 75 ? 7.804 -4.959 -21.342 1.00 93.69 75 TRP A C 1
ATOM 595 O O . TRP A 1 75 ? 8.026 -5.479 -22.431 1.00 93.69 75 TRP A O 1
ATOM 605 N N . GLN A 1 76 ? 7.966 -5.624 -20.195 1.00 93.69 76 GLN A N 1
ATOM 606 C CA . GLN A 1 76 ? 8.548 -6.970 -20.142 1.00 93.69 76 GLN A CA 1
ATOM 607 C C . GLN A 1 76 ? 7.562 -8.076 -20.535 1.00 93.69 76 GLN A C 1
ATOM 609 O O . GLN A 1 76 ? 7.947 -9.021 -21.219 1.00 93.69 76 GLN A O 1
ATOM 614 N N . TYR A 1 77 ? 6.299 -7.975 -20.110 1.00 90.06 77 TYR A N 1
ATOM 615 C CA . TYR A 1 77 ? 5.315 -9.058 -20.261 1.00 90.06 77 TYR A CA 1
ATOM 616 C C . TYR A 1 77 ? 4.278 -8.802 -21.363 1.00 90.06 77 TYR A C 1
ATOM 618 O O . TYR A 1 77 ? 3.478 -9.688 -21.682 1.00 90.06 77 TYR A O 1
ATOM 626 N N . GLY A 1 78 ? 4.309 -7.612 -21.966 1.00 91.81 78 GLY A N 1
ATOM 627 C CA . GLY A 1 78 ? 3.375 -7.173 -22.994 1.00 91.81 78 GLY A CA 1
ATOM 628 C C . GLY A 1 78 ? 2.049 -6.663 -22.425 1.00 91.81 78 GLY A C 1
ATOM 629 O O . GLY A 1 78 ? 1.581 -7.085 -21.365 1.00 91.81 78 GLY A O 1
ATOM 630 N N . PHE A 1 79 ? 1.409 -5.761 -23.173 1.00 91.56 79 PHE A N 1
ATOM 631 C CA . PHE A 1 79 ? 0.204 -5.047 -22.738 1.00 91.56 79 PHE A CA 1
ATOM 632 C C . PHE A 1 79 ? -0.952 -5.979 -22.347 1.00 91.56 79 PHE A C 1
ATOM 634 O O . PHE A 1 79 ? -1.519 -5.839 -21.269 1.00 91.56 79 PHE A O 1
ATOM 641 N N . SER A 1 80 ? -1.289 -6.958 -23.195 1.00 92.56 80 SER A N 1
ATOM 642 C CA . SER A 1 80 ? -2.455 -7.823 -22.960 1.00 92.56 80 SER A CA 1
ATOM 643 C C . SER A 1 80 ? -2.324 -8.643 -21.671 1.00 92.56 80 SER A C 1
ATOM 645 O O . SER A 1 80 ? -3.262 -8.687 -20.876 1.00 92.56 80 SER A O 1
ATOM 647 N N . ASN A 1 81 ? -1.146 -9.221 -21.420 1.00 93.50 81 ASN A N 1
ATOM 648 C CA . ASN A 1 81 ? -0.892 -10.003 -20.211 1.00 93.50 81 ASN A CA 1
ATOM 649 C C . ASN A 1 81 ? -0.869 -9.117 -18.961 1.00 93.50 81 ASN A C 1
ATOM 651 O O . ASN A 1 81 ? -1.461 -9.479 -17.946 1.00 93.50 81 ASN A O 1
ATOM 655 N N . ALA A 1 82 ? -0.226 -7.948 -19.042 1.00 92.62 82 ALA A N 1
ATOM 656 C CA . ALA A 1 82 ? -0.153 -7.008 -17.928 1.00 92.62 82 ALA A CA 1
ATOM 657 C C . ALA A 1 82 ? -1.544 -6.497 -17.512 1.00 92.62 82 ALA A C 1
ATOM 659 O O . ALA A 1 82 ? -1.835 -6.433 -16.320 1.00 92.62 82 ALA A O 1
ATOM 660 N N . VAL A 1 83 ? -2.433 -6.211 -18.472 1.00 93.62 83 VAL A N 1
ATOM 661 C CA . VAL A 1 83 ? -3.813 -5.773 -18.193 1.00 93.62 83 VAL A CA 1
ATOM 662 C C . VAL A 1 83 ? -4.619 -6.866 -17.493 1.00 93.62 83 VAL A C 1
ATOM 664 O O . VAL A 1 83 ? -5.259 -6.595 -16.477 1.00 93.62 83 VAL A O 1
ATOM 667 N N . TRP A 1 84 ? -4.574 -8.108 -17.986 1.00 95.06 84 TRP A N 1
ATOM 668 C CA . TRP A 1 84 ? -5.280 -9.215 -17.333 1.00 95.06 84 TRP A CA 1
ATOM 669 C C . TRP A 1 84 ? -4.738 -9.494 -15.930 1.00 95.06 84 TRP A C 1
ATOM 671 O O . TRP A 1 84 ? -5.525 -9.673 -15.001 1.00 95.06 84 TRP A O 1
ATOM 681 N N . ALA A 1 85 ? -3.414 -9.463 -15.750 1.00 93.50 85 ALA A N 1
ATOM 682 C CA . ALA A 1 85 ? -2.795 -9.598 -14.435 1.00 93.50 85 ALA A CA 1
ATOM 683 C C . ALA A 1 85 ? -3.244 -8.481 -13.479 1.00 93.50 85 ALA A C 1
ATOM 685 O O . ALA A 1 85 ? -3.636 -8.770 -12.348 1.00 93.50 85 ALA A O 1
ATOM 686 N N . ALA A 1 86 ? -3.264 -7.226 -13.942 1.00 92.75 86 ALA A N 1
ATOM 687 C CA . ALA A 1 86 ? -3.726 -6.087 -13.154 1.00 92.75 86 ALA A CA 1
ATOM 688 C C . ALA A 1 86 ? -5.190 -6.251 -12.721 1.00 92.75 86 ALA A C 1
ATOM 690 O O . ALA A 1 86 ? -5.491 -6.115 -11.538 1.00 92.75 86 ALA A O 1
ATOM 691 N N . ILE A 1 87 ? -6.092 -6.627 -13.635 1.00 95.69 87 ILE A N 1
ATOM 692 C CA . ILE A 1 87 ? -7.513 -6.856 -13.316 1.00 95.69 87 ILE A CA 1
ATOM 693 C C . ILE A 1 87 ? -7.672 -7.950 -12.256 1.00 95.69 87 ILE A C 1
ATOM 695 O O . ILE A 1 87 ? -8.433 -7.776 -11.301 1.00 95.69 87 ILE A O 1
ATOM 699 N N . VAL A 1 88 ? -6.954 -9.068 -12.397 1.00 96.69 88 VAL A N 1
ATOM 700 C CA . VAL A 1 88 ? -7.020 -10.184 -11.443 1.00 96.69 88 VAL A CA 1
ATOM 701 C C . VAL A 1 88 ? -6.535 -9.744 -10.063 1.00 96.69 88 VAL A C 1
ATOM 703 O O . VAL A 1 88 ? -7.240 -9.953 -9.076 1.00 96.69 88 VAL A O 1
ATOM 706 N N . VAL A 1 89 ? -5.379 -9.084 -9.981 1.00 95.31 89 VAL A N 1
ATOM 707 C CA . VAL A 1 89 ? -4.820 -8.603 -8.709 1.00 95.31 89 VAL A CA 1
ATOM 708 C C . VAL A 1 89 ? -5.731 -7.557 -8.065 1.00 95.31 89 VAL A C 1
ATOM 710 O O . VAL A 1 89 ? -6.043 -7.676 -6.881 1.00 95.31 89 VAL A O 1
ATOM 713 N N . CYS A 1 90 ? -6.233 -6.583 -8.830 1.00 94.56 90 CYS A N 1
ATOM 714 C CA . CYS A 1 90 ? -7.196 -5.596 -8.338 1.00 94.56 90 CYS A CA 1
ATOM 715 C C . CYS A 1 90 ? -8.472 -6.259 -7.811 1.00 94.56 90 CYS A C 1
ATOM 717 O O . CYS A 1 90 ? -8.972 -5.865 -6.760 1.00 94.56 90 CYS A O 1
ATOM 719 N N . THR A 1 91 ? -8.978 -7.287 -8.497 1.00 97.00 91 THR A N 1
ATOM 720 C CA . THR A 1 91 ? -10.163 -8.038 -8.055 1.00 97.00 91 THR A CA 1
ATOM 721 C C . THR A 1 91 ? -9.897 -8.757 -6.737 1.00 97.00 91 THR A C 1
ATOM 723 O O . THR A 1 91 ? -10.719 -8.681 -5.827 1.00 97.00 91 THR A O 1
ATOM 726 N N . ILE A 1 92 ? -8.738 -9.407 -6.597 1.00 97.06 92 ILE A N 1
ATOM 727 C CA . ILE A 1 92 ? -8.341 -10.078 -5.353 1.00 97.06 92 ILE A CA 1
ATOM 728 C C . ILE A 1 92 ? -8.260 -9.063 -4.213 1.00 97.06 92 ILE A C 1
ATOM 730 O O . ILE A 1 92 ? -8.928 -9.251 -3.200 1.00 97.06 92 ILE A O 1
ATOM 734 N N . ILE A 1 93 ? -7.516 -7.967 -4.398 1.00 94.69 93 ILE A N 1
ATOM 735 C CA . ILE A 1 93 ? -7.359 -6.916 -3.382 1.00 94.69 93 ILE A CA 1
ATOM 736 C C . ILE A 1 93 ? -8.720 -6.336 -2.997 1.00 94.69 93 ILE A C 1
ATOM 738 O O . ILE A 1 93 ? -8.995 -6.152 -1.813 1.00 94.69 93 ILE A O 1
ATOM 742 N N . PHE A 1 94 ? -9.593 -6.066 -3.968 1.00 94.31 94 PHE A N 1
ATOM 743 C CA . PHE A 1 94 ? -10.926 -5.534 -3.707 1.00 94.31 94 PHE A CA 1
ATOM 744 C C . PHE A 1 94 ? -11.779 -6.509 -2.888 1.00 94.31 94 PHE A C 1
ATOM 746 O O . PHE A 1 94 ? -12.336 -6.119 -1.862 1.00 94.31 94 PHE A O 1
ATOM 753 N N . LEU A 1 95 ? -11.834 -7.783 -3.288 1.00 96.25 95 LEU A N 1
ATOM 754 C CA . LEU A 1 95 ? -12.610 -8.812 -2.591 1.00 96.25 95 LEU A CA 1
ATOM 755 C C . LEU A 1 95 ? -12.094 -9.078 -1.175 1.00 96.25 95 LEU A C 1
ATOM 757 O O . LEU A 1 95 ? -12.899 -9.325 -0.280 1.00 96.25 95 LEU A O 1
ATOM 761 N N . THR A 1 96 ? -10.781 -9.008 -0.948 1.00 95.12 96 THR A N 1
ATOM 762 C CA . THR A 1 96 ? -10.205 -9.174 0.394 1.00 95.12 96 THR A CA 1
ATOM 763 C C . THR A 1 96 ? -10.386 -7.930 1.254 1.00 95.12 96 THR A C 1
ATOM 765 O O . THR A 1 96 ? -10.657 -8.046 2.447 1.00 95.12 96 THR A O 1
ATOM 768 N N . SER A 1 97 ? -10.267 -6.737 0.670 1.00 91.25 97 SER A N 1
ATOM 769 C CA . SER A 1 97 ? -10.321 -5.475 1.420 1.00 91.25 97 SER A CA 1
ATOM 770 C C . SER A 1 97 ? -11.749 -5.092 1.787 1.00 91.25 97 SER A C 1
ATOM 772 O O . SER A 1 97 ? -11.981 -4.576 2.875 1.00 91.25 97 SER A O 1
ATOM 774 N N . TRP A 1 98 ? -12.726 -5.399 0.930 1.00 92.88 98 TRP A N 1
ATOM 775 C CA . TRP A 1 98 ? -14.138 -5.090 1.159 1.00 92.88 98 TRP A CA 1
ATOM 776 C C . TRP A 1 98 ? -14.678 -5.558 2.526 1.00 92.88 98 TRP A C 1
ATOM 778 O O . TRP A 1 98 ? -15.184 -4.715 3.276 1.00 92.88 98 TRP A O 1
ATOM 788 N N . PRO A 1 99 ? -14.571 -6.848 2.916 1.00 92.31 99 PRO A N 1
ATOM 789 C CA . PRO A 1 99 ? -15.059 -7.301 4.216 1.00 92.31 99 PRO A CA 1
ATOM 790 C C . PRO A 1 99 ? -14.278 -6.669 5.373 1.00 92.31 99 PRO A C 1
ATOM 792 O O . PRO A 1 99 ? -14.884 -6.262 6.364 1.00 92.31 99 PRO A O 1
ATOM 795 N N . ILE A 1 100 ? -12.955 -6.535 5.241 1.00 89.25 100 ILE A N 1
ATOM 796 C CA . ILE A 1 100 ? -12.089 -5.975 6.287 1.00 89.25 100 ILE A CA 1
ATOM 797 C C . ILE A 1 100 ? -12.479 -4.520 6.564 1.00 89.25 100 ILE A C 1
ATOM 799 O O . ILE A 1 100 ? -12.757 -4.161 7.709 1.00 89.25 100 ILE A O 1
ATOM 803 N N . SER A 1 101 ? -12.581 -3.696 5.520 1.00 88.38 101 SER A N 1
ATOM 804 C CA . SER A 1 101 ? -12.958 -2.286 5.634 1.00 88.38 101 SER A CA 1
ATOM 805 C C . SER A 1 101 ? -14.388 -2.103 6.140 1.00 88.38 101 SER A C 1
ATOM 807 O O . SER A 1 101 ? -14.639 -1.190 6.927 1.00 88.38 101 SER A O 1
ATOM 809 N N . TYR A 1 102 ? -15.327 -2.973 5.749 1.00 89.19 102 TYR A N 1
ATOM 810 C CA . TYR A 1 102 ? -16.704 -2.918 6.245 1.00 89.19 102 TYR A CA 1
ATOM 811 C C . TYR A 1 102 ? -16.776 -3.139 7.761 1.00 89.19 102 TYR A C 1
ATOM 813 O O . TYR A 1 102 ? -17.404 -2.353 8.477 1.00 89.19 102 TYR A O 1
ATOM 821 N N . TYR A 1 103 ? -16.113 -4.179 8.274 1.00 88.19 103 TYR A N 1
ATOM 822 C CA . TYR A 1 103 ? -16.110 -4.463 9.710 1.00 88.19 103 TYR A CA 1
ATOM 823 C C . TYR A 1 103 ? -15.290 -3.443 10.503 1.00 88.19 103 TYR A C 1
ATOM 825 O O . TYR A 1 103 ? -15.749 -3.003 11.559 1.00 88.19 103 TYR A O 1
ATOM 833 N N . ALA A 1 104 ? -14.148 -2.992 9.978 1.00 85.94 104 ALA A N 1
ATOM 834 C CA . ALA A 1 104 ? -13.360 -1.924 10.592 1.00 85.94 104 ALA A CA 1
ATOM 835 C C . ALA A 1 104 ? -14.181 -0.630 10.745 1.00 85.94 104 ALA A C 1
ATOM 837 O O . ALA A 1 104 ? -14.213 -0.041 11.825 1.00 85.94 104 ALA A O 1
ATOM 838 N N . ALA A 1 105 ? -14.937 -0.239 9.712 1.00 84.31 105 ALA A N 1
ATOM 839 C CA . ALA A 1 105 ? -15.788 0.950 9.746 1.00 84.31 105 ALA A CA 1
ATOM 840 C C . ALA A 1 105 ? -17.030 0.791 10.640 1.00 84.31 105 ALA A C 1
ATOM 842 O O . ALA A 1 105 ? -17.468 1.762 11.254 1.00 84.31 105 ALA A O 1
ATOM 843 N N . LYS A 1 106 ? -17.615 -0.412 10.727 1.00 83.69 106 LYS A N 1
ATOM 844 C CA . LYS A 1 106 ? -18.786 -0.679 11.581 1.00 83.69 106 LYS A CA 1
ATOM 845 C C . LYS A 1 106 ? -18.438 -0.640 13.068 1.00 83.69 106 LYS A C 1
ATOM 847 O O . LYS A 1 106 ? -19.227 -0.134 13.863 1.00 83.69 106 LYS A O 1
ATOM 852 N N . TYR A 1 107 ? -17.280 -1.185 13.436 1.00 81.31 107 TYR A N 1
ATOM 853 C CA . TYR A 1 107 ? -16.824 -1.262 14.825 1.00 81.31 107 TYR A CA 1
ATOM 854 C C . TYR A 1 107 ? -15.878 -0.118 15.223 1.00 81.31 107 TYR A C 1
ATOM 856 O O . TYR A 1 107 ? -15.496 -0.039 16.385 1.00 81.31 107 TYR A O 1
ATOM 864 N N . ASN A 1 108 ? -15.545 0.786 14.294 1.00 79.81 108 ASN A N 1
ATOM 865 C CA . ASN A 1 108 ? -14.616 1.906 14.485 1.00 79.81 108 ASN A CA 1
ATOM 866 C C . ASN A 1 108 ? -13.247 1.455 15.027 1.00 79.81 108 ASN A C 1
ATOM 868 O O . ASN A 1 108 ? -12.743 1.987 16.018 1.00 79.81 108 ASN A O 1
ATOM 872 N N . VAL A 1 109 ? -12.686 0.426 14.389 1.00 81.00 109 VAL A N 1
ATOM 873 C CA . VAL A 1 109 ? -11.455 -0.256 14.807 1.00 81.00 109 VAL A CA 1
ATOM 874 C C . VAL A 1 109 ? -10.334 0.088 13.839 1.00 81.00 109 VAL A C 1
ATOM 876 O O . VAL A 1 109 ? -10.508 -0.055 12.630 1.00 81.00 109 VAL A O 1
ATOM 879 N N . ASP A 1 110 ? -9.190 0.501 14.379 1.00 82.00 110 ASP A N 1
ATOM 880 C CA . ASP A 1 110 ? -7.969 0.722 13.606 1.00 82.00 110 ASP A CA 1
ATOM 881 C C . ASP A 1 110 ? -7.127 -0.566 13.472 1.00 82.00 110 ASP A C 1
ATOM 883 O O . ASP A 1 110 ? -7.324 -1.543 14.202 1.00 82.00 110 ASP A O 1
ATOM 887 N N . VAL A 1 111 ? -6.166 -0.584 12.549 1.00 80.12 111 VAL A N 1
ATOM 888 C CA . VAL A 1 111 ? -5.268 -1.722 12.269 1.00 80.12 111 VAL A CA 1
ATOM 889 C C . VAL A 1 111 ? -4.519 -2.207 13.516 1.00 80.12 111 VAL A C 1
ATOM 891 O O . VAL A 1 111 ? -4.350 -3.416 13.717 1.00 80.12 111 VAL A O 1
ATOM 894 N N . ASP A 1 112 ? -4.137 -1.292 14.404 1.00 83.06 112 ASP A N 1
ATOM 895 C CA . ASP A 1 112 ? -3.485 -1.625 15.670 1.00 83.06 112 ASP A CA 1
ATOM 896 C C . ASP A 1 112 ? -4.400 -2.421 16.608 1.00 83.06 112 ASP A C 1
ATOM 898 O O . ASP A 1 112 ? -3.986 -3.403 17.237 1.00 83.06 112 ASP A O 1
ATOM 902 N N . LEU A 1 113 ? -5.680 -2.055 16.655 1.00 80.00 113 LEU A N 1
ATOM 903 C CA . LEU A 1 113 ? -6.691 -2.751 17.444 1.00 80.00 113 LEU A CA 1
ATOM 904 C C . LEU A 1 113 ? -7.076 -4.096 16.819 1.00 80.00 113 LEU A C 1
ATOM 906 O O . LEU A 1 113 ? -7.286 -5.058 17.559 1.00 80.00 113 LEU A O 1
ATOM 910 N N . LEU A 1 114 ? -7.109 -4.202 15.485 1.00 83.88 114 LEU A N 1
ATOM 911 C CA . LEU A 1 114 ? -7.310 -5.481 14.790 1.00 83.88 114 LEU A CA 1
ATOM 912 C C . LEU A 1 114 ? -6.214 -6.485 15.160 1.00 83.88 114 LEU A C 1
ATOM 914 O O . LEU A 1 114 ? -6.509 -7.634 15.479 1.00 83.88 114 LEU A O 1
ATOM 918 N N . THR A 1 115 ? -4.960 -6.038 15.202 1.00 82.44 115 THR A N 1
ATOM 919 C CA . THR A 1 115 ? -3.815 -6.894 15.546 1.00 82.44 115 THR A CA 1
ATOM 920 C C . THR A 1 115 ? -3.855 -7.342 17.010 1.00 82.44 115 THR A C 1
ATOM 922 O O . THR A 1 115 ? -3.548 -8.494 17.332 1.00 82.44 115 THR A O 1
ATOM 925 N N . ARG A 1 116 ? -4.322 -6.468 17.912 1.00 81.25 116 ARG A N 1
ATOM 926 C CA . ARG A 1 116 ? -4.571 -6.820 19.321 1.00 81.25 116 ARG A CA 1
ATOM 927 C C . ARG A 1 116 ? -5.719 -7.816 19.465 1.00 81.25 116 ARG A C 1
ATOM 929 O O . ARG A 1 116 ? -5.571 -8.802 20.185 1.00 81.25 116 ARG A O 1
ATOM 936 N N . GLY A 1 117 ? -6.828 -7.584 18.763 1.00 72.88 117 GLY A N 1
ATOM 937 C CA . GLY A 1 117 ? -8.005 -8.458 18.745 1.00 72.88 117 GLY A CA 1
ATOM 938 C C . GLY A 1 117 ? -7.746 -9.826 18.109 1.00 72.88 117 GLY A C 1
ATOM 939 O O . GLY A 1 117 ? -8.394 -10.800 18.480 1.00 72.88 117 GLY A O 1
ATOM 940 N N . ALA A 1 118 ? -6.755 -9.921 17.219 1.00 79.38 118 ALA A N 1
ATOM 941 C CA . ALA A 1 118 ? -6.306 -11.164 16.590 1.00 79.38 118 ALA A CA 1
ATOM 942 C C . ALA A 1 118 ? -5.403 -12.040 17.487 1.00 79.38 118 ALA A C 1
ATOM 944 O O . ALA A 1 118 ? -5.002 -13.123 17.069 1.00 79.38 118 ALA A O 1
ATOM 945 N N . GLY A 1 119 ? -5.089 -11.605 18.716 1.00 75.25 119 GLY A N 1
ATOM 946 C CA . GLY A 1 119 ? -4.341 -12.401 19.700 1.00 75.25 119 GLY A CA 1
ATOM 947 C C . GLY A 1 119 ? -2.846 -12.086 19.810 1.00 75.25 119 GLY A C 1
ATOM 948 O O . GLY A 1 119 ? -2.171 -12.674 20.651 1.00 75.25 119 GLY A O 1
ATOM 949 N N . PHE A 1 120 ? -2.324 -11.127 19.036 1.00 75.81 120 PHE A N 1
ATOM 950 C CA . PHE A 1 120 ? -0.905 -10.733 19.083 1.00 75.81 120 PHE A CA 1
ATOM 951 C C . PHE A 1 120 ? -0.576 -9.679 20.161 1.00 75.81 120 PHE A C 1
ATOM 953 O O . PHE A 1 120 ? 0.593 -9.365 20.400 1.00 75.81 120 PHE A O 1
ATOM 960 N N . GLY A 1 121 ? -1.592 -9.133 20.838 1.00 78.44 121 GLY A N 1
ATOM 961 C CA . GLY A 1 121 ? -1.423 -8.171 21.930 1.00 78.44 121 GLY A CA 1
ATOM 962 C C . GLY A 1 121 ? -0.735 -6.862 21.513 1.00 78.44 121 GLY A C 1
ATOM 963 O O . GLY A 1 121 ? -0.714 -6.489 20.340 1.00 78.44 121 GLY A O 1
ATOM 964 N N . TYR A 1 122 ? -0.184 -6.134 22.490 1.00 78.12 122 TYR A N 1
ATOM 965 C CA . TYR A 1 122 ? 0.454 -4.830 22.257 1.00 78.12 122 TYR A CA 1
ATOM 966 C C . TYR A 1 122 ? 1.740 -4.932 21.428 1.00 78.12 122 TYR A C 1
ATOM 968 O O . TYR A 1 122 ? 1.957 -4.107 20.549 1.00 78.12 122 TYR A O 1
ATOM 976 N N . ILE A 1 123 ? 2.543 -5.978 21.646 1.00 79.06 123 ILE A N 1
ATOM 977 C CA . ILE A 1 123 ? 3.803 -6.200 20.919 1.00 79.06 123 ILE A CA 1
ATOM 978 C C . ILE A 1 123 ? 3.539 -6.406 19.422 1.00 79.06 123 ILE A C 1
ATOM 980 O O . ILE A 1 123 ? 4.221 -5.810 18.593 1.00 79.06 123 ILE A O 1
ATOM 984 N N . GLY A 1 124 ? 2.523 -7.199 19.065 1.00 79.94 124 GLY A N 1
ATOM 985 C CA . GLY A 1 124 ? 2.155 -7.407 17.665 1.00 79.94 124 GLY A CA 1
ATOM 986 C C . GLY A 1 124 ? 1.666 -6.139 16.972 1.00 79.94 124 GLY A C 1
ATOM 987 O O . GLY A 1 124 ? 2.027 -5.899 15.822 1.00 79.94 124 GLY A O 1
ATOM 988 N N . SER A 1 125 ? 0.894 -5.306 17.676 1.00 83.56 125 SER A N 1
ATOM 989 C CA . SER A 1 125 ? 0.468 -3.994 17.169 1.00 83.56 125 SER A CA 1
ATOM 990 C C . SER A 1 125 ? 1.672 -3.086 16.907 1.00 83.56 125 SER A C 1
ATOM 992 O O . SER A 1 125 ? 1.796 -2.576 15.802 1.00 83.56 125 SER A O 1
ATOM 994 N N . THR A 1 126 ? 2.632 -2.987 17.834 1.00 86.19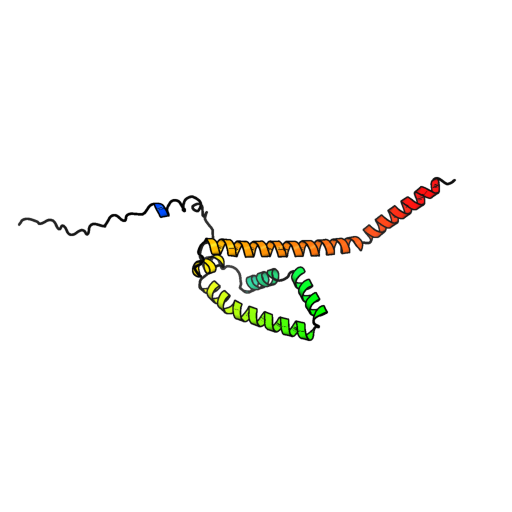 126 THR A N 1
ATOM 995 C CA . THR A 1 126 ? 3.859 -2.193 17.623 1.00 86.19 126 THR A CA 1
ATOM 996 C C . THR A 1 126 ? 4.712 -2.701 16.457 1.00 86.19 126 THR A C 1
ATOM 998 O O . THR A 1 126 ? 5.248 -1.907 15.692 1.00 86.19 126 THR A O 1
ATOM 1001 N N . ILE A 1 127 ? 4.849 -4.020 16.289 1.00 86.94 127 ILE A N 1
ATOM 1002 C CA . ILE A 1 127 ? 5.604 -4.585 15.159 1.00 86.94 127 ILE A CA 1
ATOM 1003 C C . ILE A 1 127 ? 4.894 -4.283 13.836 1.00 86.94 127 ILE A C 1
ATOM 1005 O O . ILE A 1 127 ? 5.535 -3.892 12.864 1.00 86.94 127 ILE A O 1
ATOM 1009 N N . THR A 1 128 ? 3.572 -4.440 13.796 1.00 88.38 128 THR A N 1
ATOM 1010 C CA . THR A 1 128 ? 2.781 -4.211 12.580 1.00 88.38 128 THR A CA 1
ATOM 1011 C C . THR A 1 128 ? 2.808 -2.742 12.170 1.00 88.38 128 THR A C 1
ATOM 1013 O O . THR A 1 128 ? 3.025 -2.442 10.994 1.00 88.38 128 THR A O 1
ATOM 1016 N N . SER A 1 129 ? 2.672 -1.819 13.125 1.00 87.56 129 SER A N 1
ATOM 1017 C CA . SER A 1 129 ? 2.794 -0.386 12.851 1.00 87.56 129 SER A CA 1
ATOM 1018 C C . SER A 1 129 ? 4.214 0.001 12.429 1.00 87.56 129 SER A C 1
ATOM 1020 O O . SER A 1 129 ? 4.369 0.789 11.496 1.00 87.56 129 SER A O 1
ATOM 1022 N N . LEU A 1 130 ? 5.258 -0.616 13.001 1.00 90.00 130 LEU A N 1
ATOM 1023 C CA . LEU A 1 130 ? 6.645 -0.415 12.559 1.00 90.00 130 LEU A CA 1
ATOM 1024 C C . LEU A 1 130 ? 6.869 -0.876 11.111 1.00 90.00 130 LEU A C 1
ATOM 1026 O O . LEU A 1 130 ? 7.550 -0.186 10.348 1.00 90.00 130 LEU A O 1
ATOM 1030 N N . ILE A 1 131 ? 6.292 -2.012 10.710 1.00 91.50 131 ILE A N 1
ATOM 1031 C CA . ILE A 1 131 ? 6.351 -2.499 9.322 1.00 91.50 131 ILE A CA 1
ATOM 1032 C C . ILE A 1 131 ? 5.686 -1.486 8.377 1.00 91.50 131 ILE A C 1
ATOM 1034 O O . ILE A 1 131 ? 6.288 -1.107 7.372 1.00 91.50 131 ILE A O 1
ATOM 1038 N N . TYR A 1 132 ? 4.494 -0.992 8.722 1.00 90.12 132 TYR A N 1
ATOM 1039 C CA . TYR A 1 132 ? 3.784 0.026 7.935 1.00 90.12 132 TYR A CA 1
ATOM 1040 C C . TYR A 1 132 ? 4.555 1.350 7.829 1.00 90.12 132 TYR A C 1
ATOM 1042 O O . TYR A 1 132 ? 4.664 1.933 6.745 1.00 90.12 132 TYR A O 1
ATOM 1050 N N . ALA A 1 133 ? 5.130 1.814 8.939 1.00 91.88 133 ALA A N 1
ATOM 1051 C CA . ALA A 1 133 ? 5.943 3.025 8.967 1.00 91.88 133 ALA A CA 1
ATOM 1052 C C . ALA A 1 133 ? 7.196 2.872 8.092 1.00 91.88 133 ALA A C 1
ATOM 1054 O O . ALA A 1 133 ? 7.502 3.742 7.277 1.00 91.88 133 ALA A O 1
ATOM 1055 N N . SER A 1 134 ? 7.882 1.731 8.195 1.00 96.12 134 SER A N 1
ATOM 1056 C CA . SER A 1 134 ? 9.070 1.428 7.386 1.00 96.12 134 SER A CA 1
ATOM 1057 C C . SER A 1 134 ? 8.743 1.390 5.895 1.00 96.12 134 SER A C 1
ATOM 1059 O O . SER A 1 134 ? 9.477 1.958 5.090 1.00 96.12 134 SER A O 1
ATOM 1061 N N . PHE A 1 135 ? 7.618 0.777 5.520 1.00 92.12 135 PHE A N 1
ATOM 1062 C CA . PHE A 1 135 ? 7.146 0.759 4.136 1.00 92.12 135 PHE A CA 1
ATOM 1063 C C . PHE A 1 135 ? 6.909 2.173 3.594 1.00 92.12 135 PHE A C 1
ATOM 1065 O O . PHE A 1 135 ? 7.375 2.499 2.503 1.00 92.12 135 PHE A O 1
ATOM 1072 N N . THR A 1 136 ? 6.271 3.038 4.386 1.00 91.00 136 THR A N 1
ATOM 1073 C CA . THR A 1 136 ? 6.070 4.450 4.029 1.00 91.00 136 THR A CA 1
ATOM 1074 C C . THR A 1 136 ? 7.402 5.162 3.779 1.00 91.00 136 THR A C 1
ATOM 1076 O O . THR A 1 136 ? 7.550 5.842 2.765 1.00 91.00 136 THR A O 1
ATOM 1079 N N . PHE A 1 137 ? 8.405 4.969 4.643 1.00 93.94 137 PHE A N 1
ATOM 1080 C CA . PHE A 1 137 ? 9.733 5.559 4.438 1.00 93.94 137 PHE A CA 1
ATOM 1081 C C . PHE A 1 137 ? 10.433 5.037 3.182 1.00 93.94 137 PHE A C 1
ATOM 1083 O O . PHE A 1 137 ? 11.048 5.823 2.464 1.00 93.94 137 PHE A O 1
ATOM 1090 N N . ILE A 1 138 ? 10.327 3.738 2.893 1.00 94.25 138 ILE A N 1
ATOM 1091 C CA . ILE A 1 138 ? 10.908 3.137 1.686 1.00 94.25 138 ILE A CA 1
ATOM 1092 C C . ILE A 1 138 ? 10.270 3.738 0.427 1.00 94.25 138 ILE A C 1
ATOM 1094 O O . ILE A 1 138 ? 10.992 4.131 -0.488 1.00 94.25 138 ILE A O 1
ATOM 1098 N N . LEU A 1 139 ? 8.940 3.863 0.384 1.00 91.19 139 LEU A N 1
ATOM 1099 C CA . LEU A 1 139 ? 8.248 4.475 -0.755 1.00 91.19 139 LEU A CA 1
ATOM 1100 C C . LEU A 1 139 ? 8.623 5.948 -0.931 1.00 91.19 139 LEU A C 1
ATOM 1102 O O . LEU A 1 139 ? 8.910 6.370 -2.048 1.00 91.19 139 LEU A O 1
ATOM 1106 N N . LEU A 1 140 ? 8.693 6.715 0.161 1.00 92.00 140 LEU A N 1
ATOM 1107 C CA . LEU A 1 140 ? 9.135 8.111 0.113 1.00 92.00 140 LEU A CA 1
ATOM 1108 C C . LEU A 1 140 ? 10.582 8.240 -0.377 1.00 92.00 140 LEU A C 1
ATOM 1110 O O . LEU A 1 140 ? 10.891 9.164 -1.126 1.00 92.00 140 LEU A O 1
ATOM 1114 N N . ALA A 1 141 ? 11.462 7.313 0.004 1.00 94.75 141 ALA A N 1
ATOM 1115 C CA . ALA A 1 141 ? 12.841 7.293 -0.471 1.00 94.75 141 ALA A CA 1
ATOM 1116 C C . ALA A 1 141 ? 12.926 7.012 -1.980 1.00 94.75 141 ALA A C 1
ATOM 1118 O O . ALA A 1 141 ? 13.674 7.695 -2.681 1.00 94.75 141 ALA A O 1
ATOM 1119 N N . PHE A 1 142 ? 12.143 6.058 -2.498 1.00 93.56 142 PHE A N 1
ATOM 1120 C CA . PHE A 1 142 ? 12.057 5.811 -3.9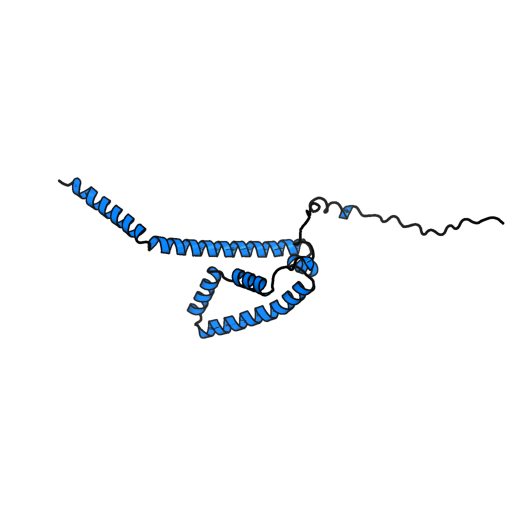42 1.00 93.56 142 PHE A CA 1
ATOM 1121 C C . PHE A 1 142 ? 11.490 7.008 -4.698 1.00 93.56 142 PHE A C 1
ATOM 1123 O O . PHE A 1 142 ? 12.044 7.397 -5.725 1.00 93.56 142 PHE A O 1
ATOM 1130 N N . GLU A 1 143 ? 10.432 7.624 -4.176 1.00 92.31 143 GLU A N 1
ATOM 1131 C CA . GLU A 1 143 ? 9.835 8.812 -4.779 1.00 92.31 143 GLU A CA 1
ATOM 1132 C C . GLU A 1 143 ? 10.850 9.960 -4.835 1.00 92.31 143 GLU A C 1
ATOM 1134 O O . GLU A 1 143 ? 11.040 10.574 -5.882 1.00 92.31 143 GLU A O 1
ATOM 1139 N N . ALA A 1 144 ? 11.579 10.204 -3.742 1.00 93.38 144 ALA A N 1
ATOM 1140 C CA . ALA A 1 144 ? 12.635 11.211 -3.689 1.00 93.38 144 ALA A CA 1
ATOM 1141 C C . ALA A 1 144 ? 13.776 10.915 -4.671 1.00 93.38 144 ALA A C 1
ATOM 1143 O O . ALA A 1 144 ? 14.263 11.834 -5.327 1.00 93.38 144 ALA A O 1
ATOM 1144 N N . ALA A 1 145 ? 14.180 9.650 -4.816 1.00 94.00 145 ALA A N 1
ATOM 1145 C CA . ALA A 1 145 ? 15.206 9.249 -5.775 1.00 94.00 145 ALA A CA 1
ATOM 1146 C C . ALA A 1 145 ? 14.762 9.496 -7.226 1.00 94.00 145 ALA A C 1
ATOM 1148 O O . ALA A 1 145 ? 15.515 10.074 -8.009 1.00 94.00 145 ALA A O 1
ATOM 1149 N N . ILE A 1 146 ? 13.528 9.122 -7.578 1.00 91.88 146 ILE A N 1
ATOM 1150 C CA . ILE A 1 146 ? 12.969 9.347 -8.920 1.00 91.88 146 ILE A CA 1
ATOM 1151 C C . ILE A 1 146 ? 12.791 10.846 -9.184 1.00 91.88 146 ILE A C 1
ATOM 1153 O O . ILE A 1 146 ? 13.164 11.324 -10.254 1.00 91.88 146 ILE A O 1
ATOM 1157 N N . MET A 1 147 ? 12.289 11.612 -8.211 1.00 92.81 147 MET A N 1
ATOM 1158 C CA . MET A 1 147 ? 12.175 13.070 -8.321 1.00 92.81 147 MET A CA 1
ATOM 1159 C C . MET A 1 147 ? 13.544 13.738 -8.487 1.00 92.81 147 MET A C 1
ATOM 1161 O O . MET A 1 147 ? 13.678 14.641 -9.309 1.00 92.81 147 MET A O 1
ATOM 1165 N N . ALA A 1 148 ? 14.573 13.284 -7.767 1.00 92.25 148 ALA A N 1
ATOM 1166 C CA . ALA A 1 148 ? 15.935 13.788 -7.928 1.00 92.25 148 ALA A CA 1
ATOM 1167 C C . ALA A 1 148 ? 16.473 13.520 -9.342 1.00 92.25 148 ALA A C 1
ATOM 1169 O O . ALA A 1 148 ? 16.996 14.438 -9.973 1.00 92.25 148 ALA A O 1
ATOM 1170 N N . MET A 1 149 ? 16.272 12.310 -9.878 1.00 90.62 149 MET A N 1
ATOM 1171 C CA . MET A 1 149 ? 16.636 11.979 -11.264 1.00 90.62 149 MET A CA 1
ATOM 1172 C C . MET A 1 149 ? 15.865 12.832 -12.281 1.00 90.62 149 MET A C 1
ATOM 1174 O O . MET A 1 149 ? 16.442 13.320 -13.254 1.00 90.62 149 MET A O 1
ATOM 1178 N N . ALA A 1 150 ? 14.566 13.043 -12.059 1.00 88.25 150 ALA A N 1
ATOM 1179 C CA . ALA A 1 150 ? 13.735 13.875 -12.922 1.00 88.25 150 ALA A CA 1
ATOM 1180 C C . ALA A 1 150 ? 14.201 15.340 -12.918 1.00 88.25 150 ALA A C 1
ATOM 1182 O O . ALA A 1 150 ? 14.283 15.960 -13.979 1.00 88.25 150 ALA A O 1
ATOM 1183 N N . LEU A 1 151 ? 14.560 15.879 -11.748 1.00 87.94 151 LEU A N 1
ATOM 1184 C CA . LEU A 1 151 ? 15.117 17.225 -11.611 1.00 87.94 151 LEU A CA 1
ATOM 1185 C C . LEU A 1 151 ? 16.484 17.344 -12.284 1.00 87.94 151 LEU A C 1
ATOM 1187 O O . LEU A 1 151 ? 16.706 18.310 -13.009 1.00 87.94 151 LEU A O 1
ATOM 1191 N N . GLU A 1 152 ? 17.381 16.372 -12.108 1.00 85.94 152 GLU A N 1
ATOM 1192 C CA . GLU A 1 152 ? 18.677 16.362 -12.797 1.00 85.94 152 GLU A CA 1
ATOM 1193 C C . GLU A 1 152 ? 18.488 16.420 -14.317 1.00 85.94 152 GLU A C 1
ATOM 1195 O O . GLU A 1 152 ? 19.105 17.244 -14.996 1.00 85.94 152 GLU A O 1
ATOM 1200 N N . LEU A 1 153 ? 17.579 15.605 -14.859 1.00 85.31 153 LEU A N 1
ATOM 1201 C CA . LEU A 1 153 ? 17.278 15.604 -16.287 1.00 85.31 153 LEU A CA 1
ATOM 1202 C C . LEU A 1 153 ? 16.656 16.931 -16.750 1.00 85.31 153 LEU A C 1
ATOM 1204 O O . LEU A 1 153 ? 17.030 17.439 -17.811 1.00 85.31 153 LEU A O 1
ATOM 1208 N N . ALA A 1 154 ? 15.746 17.504 -15.957 1.00 83.75 154 ALA A N 1
ATOM 1209 C CA . ALA A 1 154 ? 15.095 18.778 -16.250 1.00 83.75 154 ALA A CA 1
ATOM 1210 C C . ALA A 1 154 ? 16.094 19.945 -16.259 1.00 83.75 154 ALA A C 1
ATOM 1212 O O . ALA A 1 154 ? 16.108 20.741 -17.199 1.00 83.75 154 ALA A O 1
ATOM 1213 N N . PHE A 1 155 ? 16.983 20.024 -15.266 1.00 78.44 155 PHE A N 1
ATOM 1214 C CA . PHE A 1 155 ? 18.018 21.057 -15.207 1.00 78.44 155 PHE A CA 1
ATOM 1215 C C . PHE A 1 155 ? 19.094 20.858 -16.277 1.00 78.44 155 PHE A C 1
ATOM 1217 O O . PHE A 1 155 ? 19.530 21.840 -16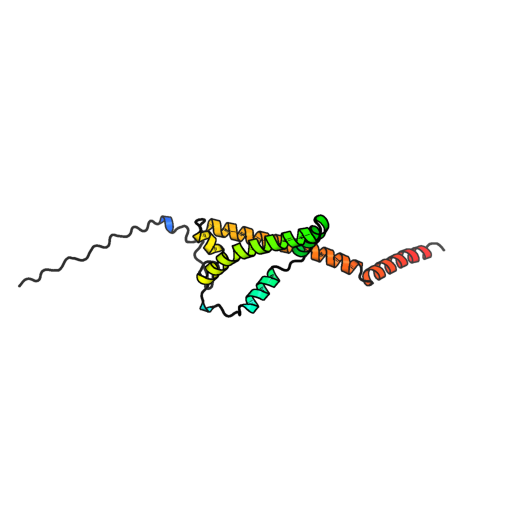.874 1.00 78.44 155 PHE A O 1
ATOM 1224 N N . ARG A 1 156 ? 19.446 19.614 -16.628 1.00 64.44 156 ARG A N 1
ATOM 1225 C CA . ARG A 1 156 ? 20.362 19.324 -17.746 1.00 64.44 156 ARG A CA 1
ATOM 1226 C C . ARG A 1 156 ? 19.810 19.770 -19.106 1.00 64.44 156 ARG A C 1
ATOM 1228 O O . ARG A 1 156 ? 20.592 20.103 -19.993 1.00 64.44 156 ARG A O 1
ATOM 1235 N N . HIS A 1 157 ? 18.487 19.783 -19.280 1.00 61.25 157 HIS A N 1
ATOM 1236 C CA . HIS A 1 157 ? 17.820 20.288 -20.489 1.00 61.25 157 HIS A CA 1
ATOM 1237 C C . HIS A 1 157 ? 17.451 21.776 -20.436 1.00 61.25 157 HIS A C 1
ATOM 1239 O O . HIS A 1 157 ? 17.083 22.340 -21.467 1.00 61.25 157 HIS A O 1
ATOM 1245 N N . SER A 1 158 ? 17.561 22.439 -19.281 1.00 64.62 158 SER A N 1
ATOM 1246 C CA . SER A 1 158 ? 17.345 23.882 -19.203 1.00 64.62 158 SER A CA 1
ATOM 1247 C C . SER A 1 158 ? 18.423 24.591 -20.021 1.00 64.62 158 SER A C 1
ATOM 1249 O O . SER A 1 158 ? 19.616 24.467 -19.736 1.00 64.62 158 SER A O 1
ATOM 1251 N N . ALA A 1 159 ? 18.008 25.358 -21.033 1.00 59.75 159 ALA A N 1
ATOM 1252 C CA . ALA A 1 159 ? 18.893 26.106 -21.926 1.00 59.75 159 ALA A CA 1
ATOM 1253 C C . ALA A 1 159 ? 19.920 26.975 -21.172 1.00 59.75 159 ALA A C 1
ATOM 1255 O O . ALA A 1 159 ? 20.997 27.236 -21.695 1.00 59.75 159 ALA A O 1
ATOM 1256 N N . SER A 1 160 ? 19.636 27.363 -19.922 1.00 64.12 160 SER A N 1
ATOM 1257 C CA . SER A 1 160 ? 20.576 28.057 -19.035 1.00 64.12 160 SER A CA 1
ATOM 1258 C C . SER A 1 160 ? 21.828 27.240 -18.683 1.00 64.12 160 SER A C 1
ATOM 1260 O O . SER A 1 160 ? 22.916 27.808 -18.657 1.00 64.12 160 SER A O 1
ATOM 1262 N N . TYR A 1 161 ? 21.717 25.927 -18.454 1.00 66.38 161 TYR A N 1
ATOM 1263 C CA . TYR A 1 161 ? 22.872 25.066 -18.166 1.00 66.38 161 TYR A CA 1
ATOM 1264 C C . TYR A 1 161 ? 23.740 24.865 -19.409 1.00 66.38 161 TYR A C 1
ATOM 1266 O O . TYR A 1 161 ? 24.962 24.931 -19.306 1.00 66.38 161 TYR A O 1
ATOM 1274 N N . TRP A 1 162 ? 23.128 24.705 -20.587 1.00 67.00 162 TRP A N 1
ATOM 1275 C CA . TRP A 1 162 ? 23.857 24.673 -21.859 1.00 67.00 162 TRP A CA 1
ATOM 1276 C C . TRP A 1 162 ? 24.513 26.015 -22.184 1.00 67.00 162 TRP A C 1
ATOM 1278 O O . TRP A 1 162 ? 25.677 26.025 -22.562 1.00 67.00 162 TRP A O 1
ATOM 1288 N N . LEU A 1 163 ? 23.823 27.143 -21.984 1.00 66.94 163 LEU A N 1
ATOM 1289 C CA . LEU A 1 163 ? 24.378 28.481 -22.211 1.00 66.94 163 LEU A CA 1
ATOM 1290 C C . LEU A 1 163 ? 25.529 28.802 -21.254 1.00 66.94 163 LEU A C 1
ATOM 1292 O O . LEU A 1 163 ? 26.514 29.385 -21.689 1.00 66.94 163 LEU A O 1
ATOM 1296 N N . LEU A 1 164 ? 25.454 28.402 -19.982 1.00 69.44 164 LEU A N 1
ATOM 1297 C CA . LEU A 1 164 ? 26.559 28.584 -19.036 1.00 69.44 164 LEU A CA 1
ATOM 1298 C C . LEU A 1 164 ? 27.759 27.694 -19.378 1.00 69.44 164 LEU A C 1
ATOM 1300 O O . LEU A 1 164 ? 28.881 28.188 -19.369 1.00 69.44 164 LEU A O 1
ATOM 1304 N N . ASN A 1 165 ? 27.550 26.420 -19.729 1.00 70.81 165 ASN A N 1
ATOM 1305 C CA . ASN A 1 165 ? 28.648 25.527 -20.123 1.00 70.81 165 ASN A CA 1
ATOM 1306 C C . ASN A 1 165 ? 29.273 25.945 -21.464 1.00 70.81 165 ASN A C 1
ATOM 1308 O O . ASN A 1 165 ? 30.493 25.950 -21.600 1.00 70.81 165 ASN A O 1
ATOM 1312 N N . PHE A 1 166 ? 28.451 26.374 -22.425 1.00 71.56 166 PHE A N 1
ATOM 1313 C CA . PHE A 1 166 ? 28.901 26.926 -23.701 1.00 71.56 166 PHE A CA 1
ATOM 1314 C C . PHE A 1 166 ? 29.694 28.224 -23.492 1.00 71.56 166 PHE A C 1
ATOM 1316 O O . PHE A 1 166 ? 30.837 28.307 -23.929 1.00 71.56 166 PHE A O 1
ATOM 1323 N N . CYS A 1 167 ? 29.164 29.185 -22.726 1.00 68.44 167 CYS A N 1
ATOM 1324 C CA . CYS A 1 167 ? 29.836 30.455 -22.424 1.00 68.44 167 CYS A CA 1
ATOM 1325 C C . CYS A 1 167 ? 31.147 30.255 -21.637 1.00 68.44 167 CYS A C 1
ATOM 1327 O O . CYS A 1 167 ? 32.146 30.911 -21.922 1.00 68.44 167 CYS A O 1
ATOM 1329 N N . LEU A 1 168 ? 31.193 29.300 -20.700 1.00 66.00 168 LEU A N 1
ATOM 1330 C CA . LEU A 1 168 ? 32.425 28.925 -19.997 1.00 66.00 168 LEU A CA 1
ATOM 1331 C C . LEU A 1 168 ? 33.436 28.229 -20.922 1.00 66.00 168 LEU A C 1
ATOM 1333 O O . LEU A 1 168 ? 34.633 28.493 -20.814 1.00 66.00 168 LEU A O 1
ATOM 1337 N N . SER A 1 169 ? 32.980 27.384 -21.850 1.00 68.31 169 SER A N 1
ATOM 1338 C CA . SER A 1 169 ? 33.855 26.732 -22.832 1.00 68.31 169 SER A CA 1
ATOM 1339 C C . SER A 1 169 ? 34.421 27.716 -23.865 1.00 68.31 169 SER A C 1
ATOM 1341 O O . SER A 1 169 ? 35.610 27.650 -24.172 1.00 68.31 169 SER A O 1
ATOM 1343 N N . ASP A 1 170 ? 33.632 28.698 -24.314 1.00 63.81 170 ASP A N 1
ATOM 1344 C CA . ASP A 1 170 ? 34.088 29.785 -25.188 1.00 63.81 170 ASP A CA 1
ATOM 1345 C C . ASP A 1 170 ? 35.026 30.756 -24.459 1.00 63.81 170 ASP A C 1
ATOM 1347 O O . ASP A 1 170 ? 36.010 31.220 -25.041 1.00 63.81 170 ASP A O 1
ATOM 1351 N N . PHE A 1 171 ? 34.794 31.042 -23.173 1.00 62.72 171 PHE A N 1
ATOM 1352 C CA . PHE A 1 171 ? 35.722 31.829 -22.354 1.00 62.72 171 PHE A CA 1
ATOM 1353 C C . PHE A 1 171 ? 37.059 31.096 -22.151 1.00 62.72 171 PHE A C 1
ATOM 1355 O O . PHE A 1 171 ? 38.124 31.692 -22.310 1.00 62.72 171 PHE A O 1
ATOM 1362 N N . ALA A 1 172 ? 37.030 29.783 -21.900 1.00 62.50 172 ALA A N 1
ATOM 1363 C CA . ALA A 1 172 ? 38.238 28.961 -21.815 1.00 62.50 172 ALA A CA 1
ATOM 1364 C C . ALA A 1 172 ? 39.007 28.901 -23.153 1.00 62.50 172 ALA A C 1
ATOM 1366 O O . ALA A 1 172 ? 40.239 28.927 -23.160 1.00 62.50 1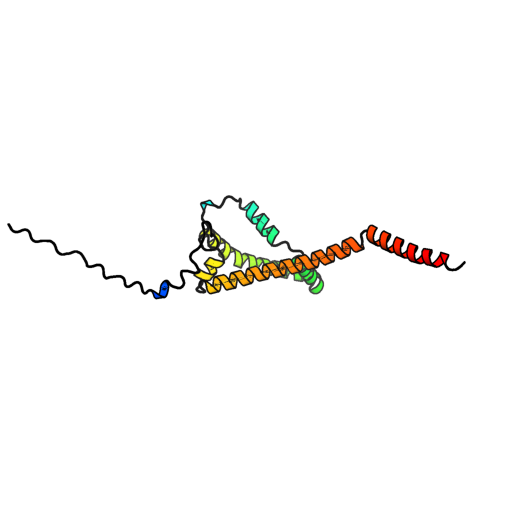72 ALA A O 1
ATOM 1367 N N . PHE A 1 173 ? 38.302 28.883 -24.290 1.00 57.03 173 PHE A N 1
ATOM 1368 C CA . PHE A 1 173 ? 38.908 28.818 -25.627 1.00 57.03 173 PHE A CA 1
ATOM 1369 C C . PHE A 1 173 ? 39.351 30.189 -26.178 1.00 57.03 173 PHE A C 1
ATOM 1371 O O . PHE A 1 173 ? 40.264 30.281 -27.002 1.00 57.03 173 PHE A O 1
ATOM 1378 N N . SER A 1 174 ? 38.725 31.284 -25.745 1.00 59.25 174 SER A N 1
ATOM 1379 C CA . SER A 1 174 ? 39.136 32.657 -26.084 1.00 59.25 174 SER A CA 1
ATOM 1380 C C . SER A 1 174 ? 40.263 33.168 -25.183 1.00 59.25 174 SER A C 1
ATOM 1382 O O . SER A 1 174 ? 41.170 33.834 -25.682 1.00 59.25 174 SER A O 1
ATOM 1384 N N . GLY A 1 175 ? 40.298 32.770 -23.906 1.00 53.62 175 GLY A N 1
ATOM 1385 C CA . GLY A 1 175 ? 41.391 33.083 -22.978 1.00 53.62 175 GLY A CA 1
ATOM 1386 C C . GLY A 1 175 ? 42.743 32.470 -23.370 1.00 53.62 175 GLY A C 1
ATOM 1387 O O . GLY A 1 175 ? 43.781 33.042 -23.061 1.00 53.62 175 GLY A O 1
ATOM 1388 N N . GLN A 1 176 ? 42.752 31.355 -24.109 1.00 52.59 176 GLN A N 1
ATOM 1389 C CA . GLN A 1 176 ? 43.970 30.722 -24.646 1.00 52.59 176 GLN A CA 1
ATOM 1390 C C . GLN A 1 176 ? 44.531 31.429 -25.896 1.00 52.59 176 GLN A C 1
ATOM 1392 O O . GLN A 1 176 ? 45.715 31.296 -26.197 1.00 52.59 176 GLN A O 1
ATOM 1397 N N . ARG A 1 177 ? 43.717 32.210 -26.623 1.00 53.22 177 ARG A N 1
ATOM 1398 C CA . ARG A 1 177 ? 44.139 32.890 -27.865 1.00 53.22 177 ARG A CA 1
ATOM 1399 C C . ARG A 1 177 ? 44.929 34.183 -27.635 1.00 53.22 177 ARG A C 1
ATOM 1401 O O . ARG A 1 177 ? 45.618 34.626 -28.545 1.00 53.22 177 ARG A O 1
ATOM 1408 N N . HIS A 1 178 ? 44.881 34.755 -26.431 1.00 51.03 178 HIS A N 1
ATOM 1409 C CA . HIS A 1 178 ? 45.611 35.981 -26.075 1.00 51.03 178 HIS A CA 1
ATOM 1410 C C . HIS A 1 178 ? 47.053 35.754 -25.580 1.00 51.03 178 HIS A C 1
ATOM 1412 O O . HIS A 1 178 ? 47.759 36.727 -25.344 1.00 51.03 178 HIS A O 1
ATOM 1418 N N . TRP A 1 179 ? 47.496 34.498 -25.438 1.00 46.84 179 TRP A N 1
ATOM 1419 C CA . TRP A 1 179 ? 48.860 34.142 -25.009 1.00 46.84 179 TRP A CA 1
ATOM 1420 C C . TRP A 1 179 ? 49.780 33.693 -26.159 1.00 46.84 179 TRP A C 1
ATOM 1422 O O . TRP A 1 179 ? 50.931 33.346 -25.913 1.00 46.84 179 TRP A O 1
ATOM 1432 N N . PHE A 1 180 ? 49.281 33.678 -27.401 1.00 52.16 180 PHE A N 1
ATOM 1433 C CA . PHE A 1 180 ? 50.014 33.202 -28.585 1.00 52.16 180 PHE A CA 1
ATOM 1434 C C . PHE A 1 180 ? 50.323 34.292 -29.629 1.00 52.16 180 PHE A C 1
ATOM 1436 O O . PHE A 1 180 ? 50.667 33.963 -30.764 1.00 52.16 180 PHE A O 1
ATOM 1443 N N . TYR A 1 181 ? 50.268 35.570 -29.243 1.00 49.19 181 TYR A N 1
ATOM 1444 C CA . TYR A 1 181 ? 50.858 36.681 -29.998 1.00 49.19 181 TYR A CA 1
ATOM 1445 C C . TYR A 1 181 ? 51.645 37.602 -29.073 1.00 49.19 181 TYR A C 1
ATOM 1447 O O . TYR A 1 181 ? 51.094 37.953 -28.006 1.00 49.19 181 TYR A O 1
#

Foldseek 3Di:
DDDDDDDDDPPDDPPPPPCPVPPVPPVVPPPPDDPLVPDQDDPVPPPDDPVVVVVVVVVVVDAPLVVVVLVVCCVPVNDVVSVVVVVVVVVVCCVVVVVVVVVCVVRSHDPLRVQCVVPVNNVSSVVVVVVVVVVVVVRVVSRVVVVVVVVVVVVVPPVVVVCVVVVVVVCVVVVVVVVPD

Secondary structure (DSSP, 8-state):
-PPPP-------------GGGSTTSSSS----S---SSSPPPGGG--S-HHHHHHHHHHTT--HHHHHHHHHHHHHH-HHHHHHHHHHHHHHHHHHHHHHHHHHHHHT--HHHHHIIIIIHHHHHHHHHHHHHHHHHHHHHHHHHHHHHHHHHHHHHSHHHHHHHHHHHHHHHHHTGGG--

Radius of gyration: 32.3 Å; chains: 1; bounding box: 90×49×104 Å

Sequence (181 aa):
MSVMPDSSRPQQAPQRVIKTRREYNIWVADESIEDYALRYAPTSVRKWSPWTVTNTAISTVSFLAMEAIGATMLWQYGFSNAVWAAIVVCTIIFLTSWPISYYAAKYNVDVDLLTRGAGFGYIGSTITSLIYASFTFILLAFEAAIMAMALELAFRHSASYWLLNFCLSDFAFSGQRHWFY